Protein AF-A0A3D4Q3D6-F1 (afdb_monomer_lite)

Structure (mmCIF, N/CA/C/O backbone):
data_AF-A0A3D4Q3D6-F1
#
_entry.id   AF-A0A3D4Q3D6-F1
#
loop_
_atom_site.group_PDB
_atom_site.id
_atom_site.type_symbol
_atom_site.label_atom_id
_atom_site.label_alt_id
_atom_site.label_comp_id
_atom_site.label_asym_id
_atom_site.label_entity_id
_atom_site.label_seq_id
_atom_site.pdbx_PDB_ins_code
_atom_site.Cartn_x
_atom_site.Cartn_y
_atom_site.Cartn_z
_atom_site.occupancy
_atom_site.B_iso_or_equiv
_atom_site.auth_seq_id
_atom_site.auth_comp_id
_atom_site.auth_asym_id
_atom_site.auth_atom_id
_atom_site.pdbx_PDB_model_num
ATOM 1 N N . MET A 1 1 ? 18.739 -11.961 -20.674 1.00 68.69 1 MET A N 1
ATOM 2 C CA . MET A 1 1 ? 18.553 -11.255 -19.387 1.00 68.69 1 MET A CA 1
ATOM 3 C C . MET A 1 1 ? 17.479 -10.174 -19.547 1.00 68.69 1 MET A C 1
ATOM 5 O O . MET A 1 1 ? 17.749 -9.008 -19.328 1.00 68.69 1 MET A O 1
ATOM 9 N N . GLU A 1 2 ? 16.269 -10.546 -19.973 1.00 80.69 2 GLU A N 1
ATOM 10 C CA . GLU A 1 2 ? 15.209 -9.591 -20.374 1.00 80.69 2 GLU A CA 1
ATOM 11 C C . GLU A 1 2 ? 14.029 -9.585 -19.386 1.00 80.69 2 GLU A C 1
ATOM 13 O O . GLU A 1 2 ? 13.432 -8.550 -19.116 1.00 80.69 2 GLU A O 1
ATOM 18 N N . SER A 1 3 ? 13.721 -10.731 -18.766 1.00 84.75 3 SER A N 1
ATOM 19 C CA . SER A 1 3 ? 12.562 -10.889 -17.875 1.00 84.75 3 SER A CA 1
ATOM 20 C C . SER A 1 3 ? 12.616 -10.009 -16.624 1.00 84.75 3 SER A C 1
ATOM 22 O O . SER A 1 3 ? 11.576 -9.604 -16.109 1.00 84.75 3 SER A O 1
ATOM 24 N N . LEU A 1 4 ? 13.816 -9.674 -16.148 1.00 87.69 4 LEU A N 1
ATOM 25 C CA . LEU A 1 4 ? 14.001 -8.819 -14.978 1.00 87.69 4 LEU A CA 1
ATOM 26 C C . LEU A 1 4 ? 13.507 -7.386 -15.239 1.00 87.69 4 LEU A C 1
ATOM 28 O O . LEU A 1 4 ? 12.911 -6.783 -14.351 1.00 87.69 4 LEU A O 1
ATOM 32 N N . TYR A 1 5 ? 13.644 -6.883 -16.470 1.00 90.56 5 TYR A N 1
ATOM 33 C CA . TYR A 1 5 ? 13.116 -5.571 -16.863 1.00 90.56 5 TYR A CA 1
ATOM 34 C C . TYR A 1 5 ? 11.587 -5.518 -16.881 1.00 90.56 5 TYR A C 1
ATOM 36 O O . TYR A 1 5 ? 11.019 -4.449 -16.691 1.00 90.56 5 TYR A O 1
ATOM 44 N N . PHE A 1 6 ? 10.917 -6.658 -17.056 1.00 89.88 6 PHE A N 1
ATOM 45 C CA . PHE A 1 6 ? 9.462 -6.754 -16.948 1.00 89.88 6 PHE A CA 1
ATOM 46 C C . PHE A 1 6 ? 9.002 -6.962 -15.495 1.00 89.88 6 PHE A C 1
ATOM 48 O O . PHE A 1 6 ? 7.988 -6.412 -15.066 1.00 89.88 6 PHE A O 1
ATOM 55 N N . LEU A 1 7 ? 9.767 -7.724 -14.709 1.00 92.88 7 LEU A N 1
ATOM 56 C CA . LEU A 1 7 ? 9.405 -8.076 -13.336 1.00 92.88 7 LEU A CA 1
ATOM 57 C C . LEU A 1 7 ? 9.544 -6.898 -12.360 1.00 92.88 7 LEU A C 1
ATOM 59 O O . LEU A 1 7 ? 8.687 -6.725 -11.496 1.00 92.88 7 LEU A O 1
ATOM 63 N N . VAL A 1 8 ? 10.583 -6.072 -12.512 1.00 92.94 8 VAL A N 1
ATOM 64 C CA . VAL A 1 8 ? 10.822 -4.894 -11.659 1.00 92.94 8 VAL A CA 1
ATOM 65 C C . VAL A 1 8 ? 9.648 -3.899 -11.673 1.00 92.94 8 VAL A C 1
ATOM 67 O O . VAL A 1 8 ? 9.130 -3.599 -10.597 1.00 92.94 8 VAL A O 1
ATOM 70 N N . PRO A 1 9 ? 9.161 -3.400 -12.827 1.00 94.00 9 PRO A N 1
ATOM 71 C CA . PRO A 1 9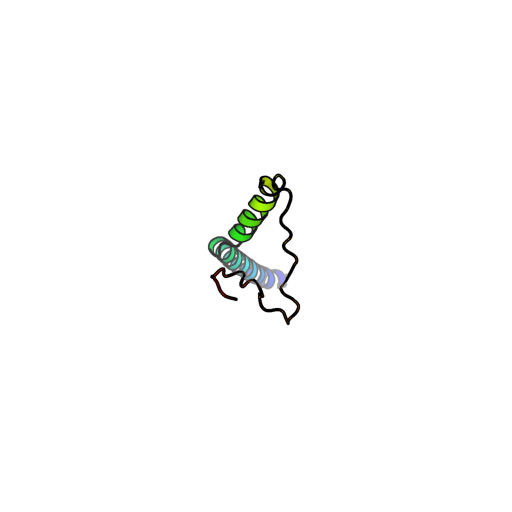 ? 8.032 -2.470 -12.844 1.00 94.00 9 PRO A CA 1
ATOM 72 C C . PRO A 1 9 ? 6.735 -3.127 -12.364 1.00 94.00 9 PRO A C 1
ATOM 74 O O . PRO A 1 9 ? 5.953 -2.489 -11.664 1.00 94.00 9 PRO A O 1
ATOM 77 N N . CYS A 1 10 ? 6.530 -4.410 -12.670 1.00 95.25 10 CYS 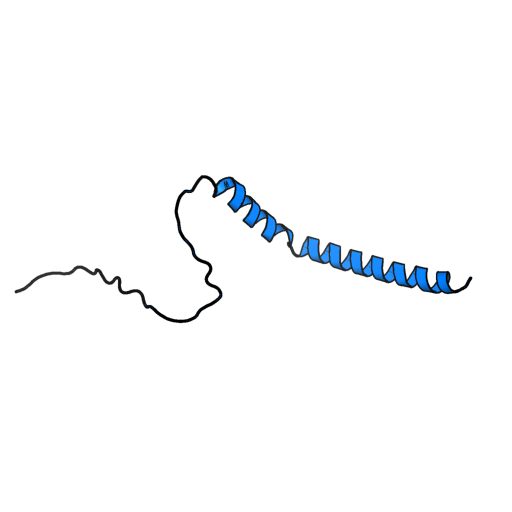A N 1
ATOM 78 C CA . CYS A 1 10 ? 5.375 -5.159 -12.186 1.00 95.25 10 CYS A CA 1
ATOM 79 C C . CYS A 1 10 ? 5.356 -5.210 -10.646 1.00 95.25 10 CYS A C 1
ATOM 81 O O . CYS A 1 10 ? 4.356 -4.859 -10.018 1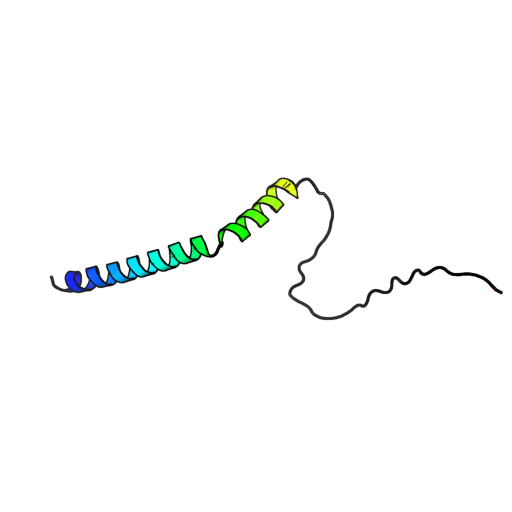.00 95.25 10 CYS A O 1
ATOM 83 N N . ALA A 1 11 ? 6.493 -5.537 -10.024 1.00 95.69 11 ALA A N 1
ATOM 84 C CA . ALA A 1 11 ? 6.642 -5.541 -8.571 1.00 95.69 11 ALA A CA 1
ATOM 85 C C . ALA A 1 11 ? 6.431 -4.148 -7.950 1.00 95.69 11 ALA A C 1
ATOM 87 O O . ALA A 1 11 ? 5.765 -4.037 -6.922 1.00 95.69 11 ALA A O 1
ATOM 88 N N . LEU A 1 12 ? 6.932 -3.079 -8.581 1.00 96.56 12 LEU A N 1
ATOM 89 C CA . LEU A 1 12 ? 6.712 -1.707 -8.103 1.00 96.56 12 LEU A CA 1
ATOM 90 C C . LEU A 1 12 ? 5.229 -1.320 -8.092 1.00 96.56 12 LEU A C 1
ATOM 92 O O . LEU A 1 12 ? 4.783 -0.661 -7.153 1.00 96.56 12 LEU A O 1
ATOM 96 N N . ILE A 1 13 ? 4.452 -1.761 -9.086 1.00 97.25 13 ILE A N 1
ATOM 97 C CA . ILE A 1 13 ? 2.998 -1.548 -9.109 1.00 97.25 13 ILE A CA 1
ATOM 98 C C . ILE A 1 13 ? 2.341 -2.276 -7.934 1.00 97.25 13 ILE A C 1
ATOM 100 O O . ILE A 1 13 ? 1.555 -1.666 -7.209 1.00 97.25 13 ILE A O 1
ATOM 104 N N . PHE A 1 14 ? 2.689 -3.545 -7.697 1.00 97.44 14 PHE A N 1
ATOM 105 C CA . PHE A 1 14 ? 2.154 -4.300 -6.559 1.00 97.44 14 PHE A CA 1
ATOM 106 C C . PHE A 1 14 ? 2.484 -3.640 -5.220 1.00 97.44 14 PHE A C 1
ATOM 108 O O . PHE A 1 14 ? 1.600 -3.517 -4.373 1.00 97.44 14 PHE A O 1
ATOM 115 N N . ILE A 1 15 ? 3.716 -3.158 -5.046 1.00 97.44 15 ILE A N 1
ATOM 116 C CA . ILE A 1 15 ? 4.126 -2.425 -3.842 1.00 97.44 15 ILE A CA 1
ATOM 117 C C . ILE A 1 15 ? 3.317 -1.129 -3.704 1.00 97.44 15 ILE A C 1
ATOM 119 O O . ILE A 1 15 ? 2.802 -0.845 -2.625 1.00 97.44 15 ILE A O 1
ATOM 123 N N . GLY A 1 16 ? 3.138 -0.366 -4.785 1.00 97.62 16 GLY A N 1
ATOM 124 C CA . GLY A 1 16 ? 2.335 0.859 -4.771 1.00 97.62 16 GLY A CA 1
ATOM 125 C C . GLY A 1 16 ? 0.874 0.611 -4.381 1.00 97.62 16 GLY A C 1
ATOM 126 O O . GLY A 1 16 ? 0.315 1.344 -3.561 1.00 97.62 16 GLY A O 1
ATOM 127 N N . VAL A 1 17 ? 0.266 -0.454 -4.911 1.00 97.56 17 VAL A N 1
ATOM 128 C CA . VAL A 1 17 ? -1.098 -0.870 -4.546 1.00 97.56 17 VAL A CA 1
ATOM 129 C C . VAL A 1 17 ? -1.158 -1.321 -3.089 1.00 97.56 17 VAL A C 1
ATOM 131 O O . VAL A 1 17 ? -2.053 -0.888 -2.366 1.00 97.56 17 VAL A O 1
ATOM 134 N N . ALA A 1 18 ? -0.199 -2.130 -2.634 1.00 96.50 18 ALA A N 1
ATOM 135 C CA . ALA A 1 18 ? -0.138 -2.599 -1.252 1.00 96.50 18 ALA A CA 1
ATOM 136 C C . ALA A 1 18 ? -0.039 -1.429 -0.264 1.00 96.50 18 ALA A C 1
ATOM 138 O O . ALA A 1 18 ? -0.792 -1.383 0.706 1.00 96.50 18 ALA A O 1
ATOM 139 N N . ILE A 1 19 ? 0.816 -0.443 -0.551 1.00 96.56 19 ILE A N 1
ATOM 140 C CA . ILE A 1 19 ? 0.929 0.783 0.245 1.00 96.56 19 ILE A CA 1
ATOM 141 C C . ILE A 1 19 ? -0.409 1.531 0.246 1.00 96.56 19 ILE A C 1
ATOM 143 O O . ILE A 1 19 ? -0.925 1.854 1.312 1.00 96.56 19 ILE A O 1
ATOM 147 N N . LYS A 1 20 ? -1.028 1.759 -0.920 1.00 95.75 20 LYS A N 1
ATOM 148 C CA . LYS A 1 20 ? -2.325 2.452 -1.008 1.00 95.75 20 LYS A CA 1
ATOM 149 C C . LYS A 1 20 ? -3.411 1.759 -0.171 1.00 95.75 20 LYS A C 1
ATOM 151 O O . LYS A 1 20 ? -4.157 2.440 0.530 1.00 95.75 20 LYS A O 1
ATOM 156 N N . VAL A 1 21 ? -3.499 0.429 -0.237 1.00 94.81 21 VAL A N 1
ATOM 157 C CA . VAL A 1 21 ? -4.470 -0.368 0.534 1.00 94.81 21 VAL A CA 1
ATOM 158 C C . VAL A 1 21 ? -4.156 -0.328 2.030 1.00 94.81 21 VAL A C 1
ATOM 160 O O . VAL A 1 21 ? -5.074 -0.188 2.833 1.00 94.81 21 VAL A O 1
ATOM 163 N N . LEU A 1 22 ? -2.879 -0.386 2.414 1.00 92.50 22 LEU A N 1
ATOM 164 C CA . LEU A 1 22 ? -2.455 -0.294 3.811 1.00 92.50 22 LEU A CA 1
ATOM 165 C C . LEU A 1 22 ? -2.815 1.067 4.420 1.00 92.50 22 LEU A C 1
ATOM 167 O O . LEU A 1 22 ? -3.427 1.118 5.482 1.00 92.50 22 LEU A O 1
ATOM 171 N N . PHE A 1 23 ? -2.498 2.166 3.733 1.00 92.44 23 PHE A N 1
ATOM 172 C CA . PHE A 1 23 ? -2.869 3.512 4.183 1.00 9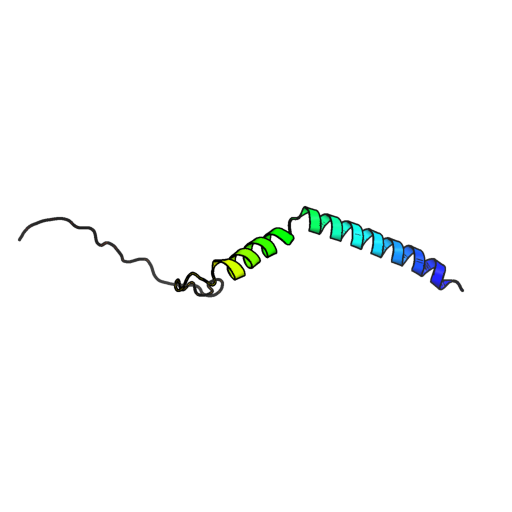2.44 23 PHE A CA 1
ATOM 173 C C . PHE A 1 23 ? -4.388 3.694 4.255 1.00 92.44 23 PHE A C 1
ATOM 175 O O . PHE A 1 23 ? -4.885 4.330 5.185 1.00 92.44 23 PHE A O 1
ATOM 182 N N . TRP A 1 24 ? -5.132 3.104 3.315 1.00 91.50 24 TRP A N 1
ATOM 183 C CA . TRP A 1 24 ? -6.590 3.076 3.379 1.00 91.50 24 TRP A CA 1
ATOM 184 C C . TRP A 1 24 ? -7.081 2.337 4.628 1.00 91.50 24 TRP A C 1
ATOM 186 O O . TRP A 1 24 ? -7.878 2.897 5.368 1.00 91.50 24 TRP A O 1
ATOM 196 N N . ALA A 1 25 ? -6.560 1.141 4.915 1.00 89.19 25 ALA A N 1
ATOM 197 C CA . ALA A 1 25 ? -6.946 0.351 6.085 1.00 89.19 25 ALA A CA 1
ATOM 198 C C . ALA A 1 25 ? -6.624 1.052 7.416 1.00 89.19 25 ALA A C 1
ATOM 200 O O . ALA A 1 25 ? -7.429 0.990 8.345 1.00 89.19 25 ALA A O 1
ATOM 201 N N . ILE A 1 26 ? -5.486 1.755 7.488 1.00 87.75 26 ILE A N 1
ATOM 202 C CA . ILE A 1 26 ? -5.107 2.566 8.653 1.00 87.75 26 ILE A CA 1
ATOM 203 C C . ILE A 1 26 ? -6.126 3.687 8.881 1.00 87.75 26 ILE A C 1
ATOM 205 O O . ILE A 1 26 ? -6.609 3.856 9.997 1.00 87.75 26 ILE A O 1
ATOM 209 N N . ASN A 1 27 ? -6.493 4.423 7.828 1.00 84.75 27 ASN A N 1
ATOM 210 C CA . ASN A 1 27 ? -7.481 5.498 7.935 1.00 84.75 27 ASN A CA 1
ATOM 211 C C . ASN A 1 27 ? -8.917 4.980 8.145 1.00 84.75 27 ASN A C 1
ATOM 213 O O . ASN A 1 27 ? -9.745 5.690 8.703 1.00 84.75 27 ASN A O 1
ATOM 217 N N . ASN A 1 28 ? -9.223 3.754 7.714 1.00 84.38 28 ASN A N 1
ATOM 218 C CA . ASN A 1 28 ? -10.543 3.135 7.862 1.00 84.38 28 ASN A CA 1
ATOM 219 C C . ASN A 1 28 ? -10.835 2.606 9.276 1.00 84.38 28 ASN A C 1
ATOM 221 O O . ASN A 1 28 ? -11.886 2.003 9.476 1.00 84.38 28 ASN A O 1
ATOM 225 N N . GLY A 1 29 ? -9.933 2.799 10.244 1.00 74.25 29 GLY A N 1
ATOM 226 C CA . GLY A 1 29 ? -10.214 2.472 11.642 1.00 74.25 29 GLY A CA 1
ATOM 227 C C . GLY A 1 29 ? -10.315 0.972 11.933 1.00 74.25 29 GLY A C 1
ATOM 228 O O . GLY A 1 29 ? -10.949 0.588 12.904 1.00 74.25 29 GLY A O 1
ATOM 229 N N . GLN A 1 30 ? -9.670 0.098 11.146 1.00 72.50 30 GLN A N 1
ATOM 230 C CA . GLN A 1 30 ? -9.654 -1.357 11.415 1.00 72.50 30 GLN A CA 1
ATOM 231 C C . GLN A 1 30 ? -9.096 -1.729 12.804 1.00 72.50 30 GLN A C 1
ATOM 233 O O . GLN A 1 30 ? -9.324 -2.835 13.281 1.00 72.50 30 GLN A O 1
ATOM 238 N N . TYR A 1 31 ? -8.380 -0.814 13.457 1.00 65.88 31 TYR A N 1
ATOM 239 C CA . TYR A 1 31 ? -7.862 -0.981 14.814 1.00 65.88 31 TYR A CA 1
ATOM 240 C C . TYR A 1 31 ? -8.921 -0.767 15.910 1.00 65.88 31 TYR A C 1
ATOM 242 O O . TYR A 1 31 ? -8.734 -1.259 17.018 1.00 65.88 31 TYR A O 1
ATOM 250 N N . ASP A 1 32 ? -10.038 -0.102 15.605 1.00 67.75 32 ASP A N 1
ATOM 251 C CA . ASP A 1 32 ? -11.096 0.233 16.576 1.00 67.75 32 ASP A CA 1
ATOM 252 C C . ASP A 1 32 ? -11.864 -1.026 17.037 1.00 67.75 32 ASP A C 1
ATOM 254 O O . ASP A 1 32 ? -12.234 -1.180 18.203 1.00 67.75 32 ASP A O 1
ATOM 258 N N . ASN A 1 33 ? -11.997 -2.012 16.136 1.00 66.81 33 ASN A N 1
ATOM 259 C CA . ASN A 1 33 ? -12.535 -3.335 16.467 1.00 66.81 33 ASN A CA 1
ATOM 260 C C . ASN A 1 33 ? -11.610 -4.144 17.396 1.00 66.81 33 ASN A C 1
ATOM 262 O O . ASN A 1 33 ? -12.103 -4.983 18.146 1.00 66.81 33 ASN A O 1
ATOM 266 N N . LEU A 1 34 ? -10.288 -3.921 17.359 1.00 71.19 34 LEU A N 1
ATOM 267 C CA . LEU A 1 34 ? -9.357 -4.578 18.287 1.00 71.19 34 LEU A CA 1
ATOM 268 C C . LEU A 1 34 ? -9.346 -3.903 19.661 1.00 71.19 34 LEU A C 1
ATOM 270 O O . LEU A 1 34 ? -9.224 -4.602 20.663 1.00 71.19 34 LEU A O 1
ATOM 274 N N . ASP A 1 35 ? -9.486 -2.577 19.717 1.00 71.69 35 ASP A N 1
ATOM 275 C CA . ASP A 1 35 ? -9.534 -1.822 20.976 1.00 71.69 35 ASP A CA 1
ATOM 276 C C . ASP A 1 35 ? -10.753 -2.225 21.828 1.00 71.69 35 ASP A C 1
ATOM 278 O O . ASP A 1 35 ? -10.632 -2.512 23.021 1.00 71.69 35 ASP A O 1
ATOM 282 N N . THR A 1 36 ? -11.912 -2.388 21.181 1.00 70.31 36 THR A N 1
ATOM 283 C CA . THR A 1 36 ? -13.152 -2.841 21.836 1.00 70.31 36 THR A CA 1
ATOM 284 C C . THR A 1 36 ? -13.038 -4.264 22.409 1.00 70.31 36 THR A C 1
ATOM 286 O O . THR A 1 36 ? -13.459 -4.510 23.542 1.00 70.31 36 THR A O 1
ATOM 289 N N . GLU A 1 37 ? -12.449 -5.212 21.669 1.00 75.75 37 GLU A N 1
ATOM 290 C CA . GLU A 1 37 ? -12.241 -6.589 22.156 1.00 75.75 37 GLU A CA 1
ATOM 291 C C . GLU A 1 37 ? -11.158 -6.671 23.247 1.00 75.75 37 GLU A C 1
ATOM 293 O O . GLU A 1 37 ? -11.288 -7.436 24.204 1.00 75.75 37 GLU A O 1
ATOM 298 N N . ALA A 1 38 ? -10.109 -5.844 23.168 1.00 76.06 38 ALA A N 1
ATOM 299 C CA . ALA A 1 38 ? -9.089 -5.759 24.214 1.00 76.06 38 ALA A CA 1
ATOM 300 C C . ALA A 1 38 ? -9.669 -5.242 25.543 1.00 76.06 38 ALA A C 1
ATOM 302 O O . ALA A 1 38 ? -9.299 -5.740 26.610 1.00 76.06 38 ALA A O 1
ATOM 303 N N . HIS A 1 39 ? -10.615 -4.296 25.491 1.00 73.06 39 HIS A N 1
ATOM 304 C CA . HIS A 1 39 ? -11.308 -3.794 26.679 1.00 73.06 39 HIS A CA 1
ATOM 305 C C . HIS A 1 39 ? -12.164 -4.885 27.348 1.00 73.06 39 HIS A C 1
ATOM 307 O O . HIS A 1 39 ? -12.132 -5.034 28.571 1.00 73.06 39 HIS A O 1
ATOM 313 N N . ARG A 1 40 ? -12.846 -5.721 26.554 1.00 74.44 40 ARG A N 1
ATOM 314 C CA . ARG A 1 40 ? -13.592 -6.888 27.060 1.00 74.44 40 ARG A CA 1
ATOM 315 C C . ARG A 1 40 ? -12.696 -7.959 27.689 1.00 74.44 40 ARG A C 1
ATOM 317 O O . ARG A 1 40 ? -13.095 -8.621 28.634 1.00 74.44 40 ARG A O 1
ATOM 324 N N . ILE A 1 41 ? -11.466 -8.158 27.227 1.00 71.31 41 ILE A N 1
ATOM 325 C CA . ILE A 1 41 ? -10.628 -9.222 27.809 1.00 71.31 41 ILE A CA 1
ATOM 326 C C . ILE A 1 41 ? -10.003 -8.830 29.158 1.00 71.31 41 ILE A C 1
ATOM 328 O O . ILE A 1 41 ? -9.773 -9.697 29.999 1.00 71.31 41 ILE A O 1
ATOM 332 N N . LEU A 1 42 ? -9.715 -7.538 29.358 1.00 70.81 42 LEU A N 1
ATOM 333 C CA . LEU A 1 42 ? -9.041 -7.028 30.558 1.00 70.81 42 LEU A CA 1
ATOM 334 C C . LEU A 1 42 ? -10.000 -6.597 31.671 1.00 70.81 42 LEU A C 1
ATOM 336 O O . LEU A 1 42 ? -9.642 -6.742 32.835 1.00 70.81 42 LEU A O 1
ATOM 340 N N . PHE A 1 43 ? -11.180 -6.066 31.335 1.00 67.00 43 PHE A N 1
ATOM 341 C CA . PHE A 1 43 ? -12.111 -5.501 32.324 1.00 67.00 43 PHE A CA 1
ATOM 342 C C . PHE A 1 43 ? -13.361 -6.362 32.564 1.00 67.00 43 PHE A C 1
ATOM 344 O O . PHE A 1 43 ? -13.963 -6.274 33.626 1.00 67.00 43 PHE A O 1
ATOM 351 N N . ASP A 1 44 ? -13.712 -7.245 31.629 1.00 63.41 44 ASP A N 1
ATOM 352 C CA . ASP A 1 44 ? -14.875 -8.149 31.721 1.00 63.41 44 ASP A CA 1
ATOM 353 C C . ASP A 1 44 ? -14.497 -9.495 32.395 1.00 63.41 44 ASP A C 1
ATOM 355 O O . ASP A 1 44 ? -15.350 -10.344 32.647 1.00 63.41 44 ASP A O 1
ATOM 359 N N . ALA A 1 45 ? -13.213 -9.699 32.740 1.00 60.91 45 ALA A N 1
ATOM 360 C CA . ALA A 1 45 ? -12.736 -10.854 33.513 1.00 60.91 45 ALA A CA 1
ATOM 361 C C . ALA A 1 45 ? -13.147 -10.801 35.000 1.00 60.91 45 ALA A C 1
ATOM 363 O O . ALA A 1 45 ? -13.210 -11.845 35.655 1.00 60.91 45 ALA A O 1
ATOM 364 N N . ASP A 1 46 ? -13.465 -9.607 35.512 1.00 59.94 46 ASP A N 1
ATOM 365 C CA . ASP A 1 46 ? -13.8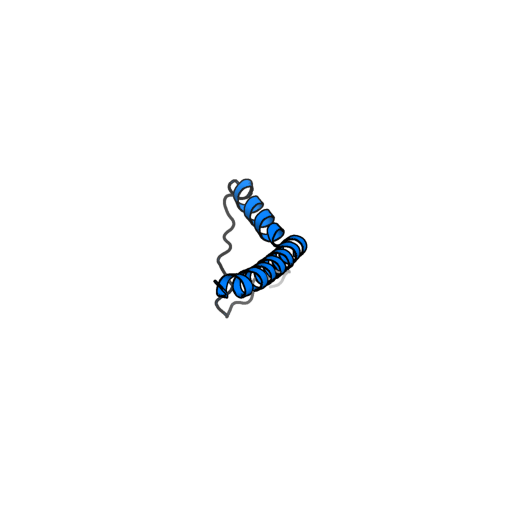84 -9.388 36.902 1.00 59.94 46 ASP A CA 1
ATOM 366 C C . ASP A 1 46 ? -15.418 -9.346 37.064 1.00 59.94 46 ASP A C 1
ATOM 368 O O . ASP A 1 46 ? -15.938 -9.487 38.177 1.00 59.94 46 ASP A O 1
ATOM 372 N N . GLU A 1 47 ? -16.174 -9.248 35.965 1.00 56.94 47 GLU A N 1
ATOM 373 C CA . GLU A 1 47 ? -17.637 -9.272 35.977 1.00 56.94 47 GLU A CA 1
ATOM 374 C C . GLU A 1 47 ? -18.158 -10.697 35.767 1.00 56.94 47 GLU A C 1
ATOM 376 O O . GLU A 1 47 ? -18.592 -11.130 34.697 1.00 56.94 47 GLU A O 1
ATOM 381 N N . THR A 1 48 ? -18.161 -11.472 36.849 1.00 55.66 48 THR A N 1
ATOM 382 C CA . THR A 1 48 ? -18.976 -12.684 36.887 1.00 55.66 48 THR A CA 1
ATOM 383 C C . THR A 1 48 ? -20.436 -12.322 36.583 1.00 55.66 48 THR A C 1
ATOM 385 O O . THR A 1 48 ? -21.089 -11.625 37.355 1.00 55.66 48 THR A O 1
ATOM 388 N N . LYS A 1 49 ? -20.970 -12.925 35.509 1.00 55.47 49 LYS A N 1
ATOM 389 C CA . LYS A 1 49 ? -22.401 -13.160 35.233 1.00 55.47 49 LYS A CA 1
ATOM 390 C C . LYS A 1 49 ? -23.171 -12.019 34.543 1.00 55.47 49 LYS A C 1
ATOM 392 O O . LYS A 1 49 ? -24.023 -11.377 35.150 1.00 55.47 49 LYS A O 1
ATOM 397 N N . LYS A 1 50 ? -23.139 -12.016 33.209 1.00 46.72 50 LYS A N 1
ATOM 398 C CA . LYS A 1 50 ? -24.391 -12.025 32.430 1.00 46.72 50 LYS A CA 1
ATOM 399 C C . LYS A 1 50 ? -24.217 -12.752 31.101 1.00 46.72 50 LYS A C 1
ATOM 401 O O . LYS A 1 50 ? -23.562 -12.289 30.180 1.00 46.72 50 LYS A O 1
ATOM 406 N N 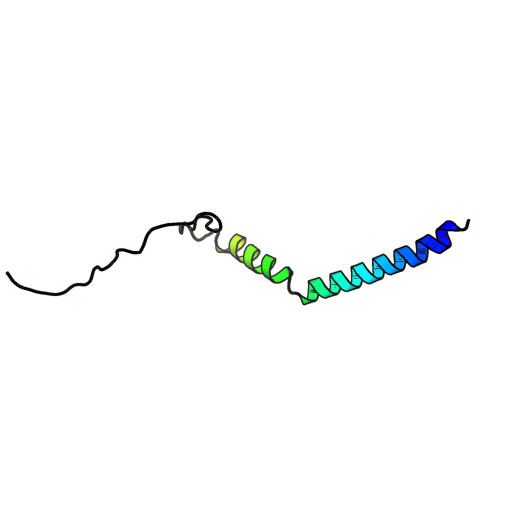. VAL A 1 51 ? -24.854 -13.917 31.048 1.00 54.00 51 VAL A N 1
ATOM 407 C CA . VAL A 1 51 ? -25.169 -14.690 29.849 1.00 54.00 51 VAL A CA 1
ATOM 408 C C . VAL A 1 51 ? -25.661 -13.754 28.742 1.00 54.00 51 VAL A C 1
ATOM 410 O O . VAL A 1 51 ? -26.705 -13.124 28.897 1.00 54.00 51 VAL A O 1
ATOM 413 N N . GLN A 1 52 ? -24.941 -13.705 27.625 1.00 49.91 52 GLN A N 1
ATOM 414 C CA . GLN A 1 52 ? -25.505 -13.367 26.322 1.00 49.91 52 GLN A CA 1
ATOM 415 C C . GLN A 1 52 ? -25.065 -14.476 25.355 1.00 49.91 52 GLN A C 1
ATOM 417 O O . GLN A 1 52 ? -23.867 -14.608 25.098 1.00 49.91 52 GLN A O 1
ATOM 422 N N . PRO A 1 53 ? -25.989 -15.345 24.907 1.00 48.81 53 PRO A N 1
ATOM 423 C CA . PRO A 1 53 ? -25.681 -16.377 23.930 1.00 48.81 53 PRO A CA 1
ATOM 424 C C . PRO A 1 53 ? -25.469 -15.743 22.544 1.00 48.81 53 PRO A C 1
ATOM 426 O O . PRO A 1 53 ? -25.900 -14.610 22.307 1.00 48.81 53 PRO A O 1
ATOM 429 N N . PRO A 1 54 ? -24.797 -16.446 21.617 1.00 53.47 54 PRO A N 1
ATOM 430 C CA . PRO A 1 54 ? -24.608 -15.956 20.264 1.00 53.47 54 PRO A CA 1
ATOM 431 C C . PRO A 1 54 ? -25.957 -15.991 19.543 1.00 53.47 54 PRO A C 1
ATOM 433 O O . PRO A 1 54 ? -26.496 -17.064 19.291 1.00 53.47 54 PRO A O 1
ATOM 436 N N . THR A 1 55 ? -26.501 -14.832 19.175 1.00 40.28 55 THR A N 1
ATOM 437 C CA . THR A 1 55 ? -27.653 -14.780 18.267 1.00 40.28 55 THR A CA 1
ATOM 438 C C . THR A 1 55 ? -27.371 -13.815 17.126 1.00 40.28 55 THR A C 1
ATOM 440 O O . THR A 1 55 ? -27.758 -12.652 17.128 1.00 40.28 55 THR A O 1
ATOM 443 N N . ALA A 1 56 ? -26.682 -14.361 16.127 1.00 52.56 56 ALA A N 1
ATOM 444 C CA . ALA A 1 56 ? -26.932 -14.070 14.720 1.00 52.56 56 ALA A CA 1
ATOM 445 C C . ALA A 1 56 ? -26.904 -15.385 13.917 1.00 52.56 56 ALA A C 1
ATOM 447 O O . ALA A 1 56 ? -26.200 -15.526 12.925 1.00 52.56 56 ALA A O 1
ATOM 448 N N . ALA A 1 57 ? -27.669 -16.363 14.391 1.00 53.00 57 ALA A N 1
ATOM 449 C CA . ALA A 1 57 ? -28.360 -17.359 13.585 1.00 53.00 57 ALA A CA 1
ATOM 450 C C . ALA A 1 57 ? -29.584 -17.789 14.411 1.00 53.00 57 ALA A C 1
ATOM 452 O O . ALA A 1 57 ? -29.459 -17.883 15.626 1.00 53.00 57 ALA A O 1
ATOM 453 N N . GLU A 1 58 ? -30.721 -18.040 13.749 1.00 44.50 58 GLU A N 1
ATOM 454 C CA . GLU A 1 58 ? -31.995 -18.530 14.332 1.00 44.50 58 GLU A CA 1
ATOM 455 C C . GLU A 1 58 ? -32.827 -17.394 14.972 1.00 44.50 58 GLU A C 1
ATOM 457 O O . GLU A 1 58 ? -32.535 -16.892 16.047 1.00 44.50 58 GLU A O 1
ATOM 462 N N . THR A 1 59 ? -33.692 -16.698 14.222 1.00 46.12 59 THR A N 1
ATOM 463 C CA . THR A 1 59 ? -35.056 -17.082 13.788 1.00 46.12 59 THR A CA 1
ATOM 464 C C . THR A 1 59 ? -35.959 -17.568 14.928 1.00 46.12 59 THR A C 1
ATOM 466 O O . THR A 1 59 ? -35.680 -18.582 15.553 1.00 46.12 59 THR A O 1
ATOM 469 N N . SER A 1 60 ? -37.098 -16.871 15.047 1.00 51.84 60 SER A N 1
ATOM 470 C CA . SER A 1 60 ? -38.376 -17.224 15.694 1.00 51.84 60 SER A CA 1
ATOM 471 C C . SER A 1 60 ? -38.493 -17.234 17.224 1.00 51.84 60 SER A C 1
ATOM 473 O O . SER A 1 60 ? -37.729 -17.884 17.919 1.00 51.84 60 SER A O 1
ATOM 475 N N . ASP A 1 61 ? -39.566 -16.558 17.654 1.00 45.59 61 ASP A N 1
ATOM 476 C CA . ASP A 1 61 ? -40.366 -16.743 18.871 1.00 45.59 61 ASP A CA 1
ATOM 477 C C . ASP A 1 61 ? -39.672 -16.617 20.233 1.00 45.59 61 ASP A C 1
ATOM 479 O O . ASP A 1 61 ? -38.988 -17.512 20.705 1.00 45.59 61 ASP A O 1
ATOM 483 N N . ASP A 1 62 ? -39.958 -15.543 20.966 1.00 39.97 62 ASP A N 1
ATOM 484 C CA . ASP A 1 62 ? -41.207 -15.475 21.733 1.00 39.97 62 ASP A CA 1
ATOM 485 C C . ASP A 1 62 ? -41.343 -14.076 22.345 1.00 39.97 62 ASP A C 1
ATOM 487 O O . ASP A 1 62 ? -40.392 -13.466 22.844 1.00 39.97 62 ASP A O 1
ATOM 491 N N . THR A 1 63 ? -42.541 -13.528 22.217 1.00 39.19 63 THR A N 1
ATOM 492 C CA . THR A 1 63 ? -42.867 -12.176 22.641 1.00 39.19 63 THR A CA 1
ATOM 493 C C . THR A 1 63 ? -42.937 -12.126 24.160 1.00 39.19 63 THR A C 1
ATOM 495 O O . THR A 1 63 ? -43.510 -12.976 24.827 1.00 39.19 63 THR A O 1
ATOM 498 N N . SER A 1 64 ? -42.328 -11.079 24.697 1.00 48.72 64 SER A N 1
ATOM 499 C CA . SER A 1 64 ? -42.253 -10.752 26.108 1.00 48.72 64 SER A CA 1
ATOM 500 C C . SER A 1 64 ? -43.633 -10.693 26.764 1.00 48.72 64 SER A C 1
ATOM 502 O O . SER A 1 64 ? -44.358 -9.717 26.584 1.00 48.72 64 SER A O 1
ATOM 504 N N . ASP A 1 65 ? -43.950 -11.677 27.600 1.00 45.34 65 ASP A N 1
ATOM 505 C CA . ASP A 1 65 ? -45.126 -11.640 28.468 1.00 45.34 65 ASP A CA 1
ATOM 506 C C . ASP A 1 65 ? -44.696 -11.297 29.902 1.00 45.34 65 ASP A C 1
ATOM 508 O O . ASP A 1 65 ? -44.590 -12.134 30.790 1.00 45.34 65 ASP A O 1
ATOM 512 N N . ASN A 1 66 ? -44.381 -10.017 30.118 1.00 57.09 66 ASN A N 1
ATOM 513 C CA . ASN A 1 66 ? -44.190 -9.436 31.449 1.00 57.09 66 ASN A CA 1
ATOM 514 C C . ASN A 1 66 ? -45.067 -8.188 31.595 1.00 57.09 66 ASN A C 1
ATOM 516 O O . ASN A 1 66 ? -44.584 -7.068 31.763 1.00 57.09 66 ASN A O 1
ATOM 520 N N . THR A 1 67 ? -46.384 -8.397 31.576 1.00 52.84 67 THR A N 1
ATOM 521 C CA . THR A 1 67 ? -47.356 -7.407 32.058 1.00 52.84 67 THR A CA 1
ATOM 522 C C . THR A 1 67 ? -47.747 -7.745 33.495 1.00 52.84 67 THR A C 1
ATOM 524 O O . THR A 1 67 ? -48.861 -8.171 33.779 1.00 52.84 67 THR A O 1
ATOM 527 N N . PHE A 1 68 ? -46.833 -7.517 34.444 1.00 51.06 68 PHE A N 1
ATOM 528 C CA . PHE A 1 68 ? -47.235 -7.306 35.835 1.00 51.06 68 PHE A CA 1
ATOM 529 C C . PHE A 1 68 ? -47.629 -5.834 35.993 1.00 51.06 68 PHE A C 1
ATOM 531 O O . PHE A 1 68 ? -46.852 -5.000 36.454 1.00 51.06 68 PHE A O 1
ATOM 538 N N . HIS A 1 69 ? -48.843 -5.501 35.552 1.00 49.72 69 HIS A N 1
ATOM 539 C CA . HIS A 1 69 ? -49.490 -4.232 35.873 1.00 49.72 69 HIS A CA 1
ATOM 540 C C . HIS A 1 69 ? -50.649 -4.488 36.836 1.00 49.72 69 HIS A C 1
ATOM 542 O O . HIS A 1 69 ? -51.788 -4.735 36.458 1.00 49.72 69 HIS A O 1
ATOM 548 N N . ASN A 1 70 ? -50.300 -4.420 38.118 1.00 61.47 70 ASN A N 1
ATOM 549 C CA . ASN A 1 70 ? -51.066 -3.766 39.173 1.00 61.47 70 ASN A CA 1
ATOM 550 C C . ASN A 1 70 ? -52.282 -2.948 38.675 1.00 61.47 70 ASN A C 1
ATOM 552 O O . ASN A 1 70 ? -52.078 -1.961 37.961 1.00 61.47 70 ASN A O 1
ATOM 556 N N . LYS A 1 71 ? -53.499 -3.310 39.130 1.00 53.38 71 LYS A N 1
ATOM 557 C CA . LYS A 1 71 ? -54.522 -2.392 39.690 1.00 53.38 71 LYS A CA 1
ATOM 558 C C . LYS A 1 71 ? -55.809 -3.126 40.142 1.00 53.38 71 LYS A C 1
ATOM 560 O O . LYS A 1 71 ? -56.594 -3.579 39.326 1.00 53.38 71 LYS A O 1
ATOM 565 N N . ASN A 1 72 ? -56.035 -3.109 41.458 1.00 48.62 72 ASN A N 1
ATOM 566 C CA . ASN A 1 72 ? -57.286 -2.727 42.143 1.00 48.62 72 ASN A CA 1
ATOM 567 C C . ASN A 1 72 ? -58.606 -3.522 41.926 1.00 48.62 72 ASN A C 1
ATOM 569 O O . ASN A 1 72 ? -59.301 -3.299 40.947 1.00 48.62 72 ASN A O 1
ATOM 573 N N . GLY A 1 73 ? -59.066 -4.198 42.995 1.00 47.72 73 GLY A N 1
ATOM 574 C CA . GLY A 1 73 ? -60.411 -4.023 43.590 1.00 47.72 73 GLY A CA 1
ATOM 575 C C . GLY A 1 73 ? -61.652 -4.689 42.956 1.00 47.72 73 GLY A C 1
ATOM 576 O O . GLY A 1 73 ? -61.956 -4.459 41.794 1.00 47.72 73 GLY A O 1
ATOM 577 N N . ARG A 1 74 ? -62.464 -5.321 43.832 1.00 46.62 74 ARG A N 1
ATOM 578 C CA . ARG A 1 74 ? -63.768 -6.010 43.616 1.00 46.62 74 ARG A CA 1
ATOM 579 C C . ARG A 1 74 ? -63.615 -7.369 42.924 1.00 46.62 74 ARG A C 1
ATOM 581 O O . ARG A 1 74 ? -63.033 -7.440 41.857 1.00 46.62 74 ARG A O 1
ATOM 588 N N . THR A 1 75 ? -64.091 -8.482 43.468 1.00 52.28 75 THR A N 1
ATOM 589 C CA . THR A 1 75 ? -65.287 -8.753 44.291 1.00 52.28 75 THR A CA 1
ATOM 590 C C . THR A 1 75 ? -65.002 -9.756 45.394 1.00 52.28 75 THR A C 1
ATOM 592 O O . THR A 1 75 ? -64.209 -10.682 45.119 1.00 52.28 75 THR A O 1
#

Foldseek 3Di:
DCVVVVVVVVVVVVVVVVVVVVVVCVVVPVCVVVVVVVCCVPPVVPDPDDDDDDPPPDDDDDDDDPPPDDDDDDD

Radius of gyration: 28.44 Å; chains: 1; bounding box: 84×24×65 Å

Sequence (75 aa):
MESLYFLVPCALIFIGVAIKVLFWAINNGQYDNLDTEAHRILFDADETKKVQPPTAAETSDDTSDNTFHNKNGRT

pLDDT: mean 70.2, std 18.96, range [39.19, 97.62]

Secondary structure (DSSP, 8-state):
--HHHHHHHHHHHHHHHHHHHHHHHHHTTTTHHHHHHHHHHHHTTS---------SS------------------